Protein AF-A0A0F8YA46-F1 (afdb_monomer_lite)

Structure (mmCIF, N/CA/C/O backbone):
data_AF-A0A0F8YA46-F1
#
_entry.id   AF-A0A0F8YA46-F1
#
loop_
_atom_site.group_PDB
_atom_site.id
_atom_site.type_symbol
_atom_site.label_atom_id
_atom_site.label_alt_id
_atom_site.label_comp_id
_atom_site.label_asym_id
_atom_site.label_entity_id
_atom_site.label_seq_id
_atom_site.pdbx_PDB_ins_code
_atom_site.Cartn_x
_atom_site.Cartn_y
_atom_site.Cartn_z
_atom_site.occupancy
_atom_site.B_iso_or_equiv
_atom_site.auth_seq_id
_atom_site.auth_comp_id
_atom_site.auth_asym_id
_atom_site.auth_atom_i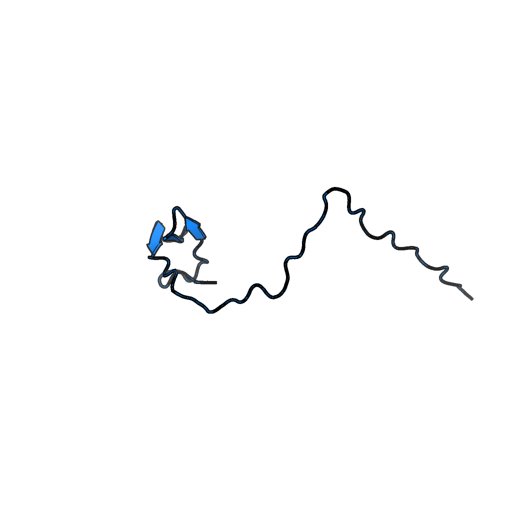d
_atom_site.pdbx_PDB_model_num
ATOM 1 N N . MET A 1 1 ? -1.177 -1.014 -3.480 1.00 67.62 1 MET A N 1
ATOM 2 C CA . MET A 1 1 ? -1.869 0.204 -2.986 1.00 67.62 1 MET A CA 1
ATOM 3 C C . MET A 1 1 ? -3.005 -0.257 -2.078 1.00 67.62 1 MET A C 1
ATOM 5 O O . MET A 1 1 ? -3.711 -1.167 -2.489 1.00 67.62 1 MET A O 1
ATOM 9 N N . LYS A 1 2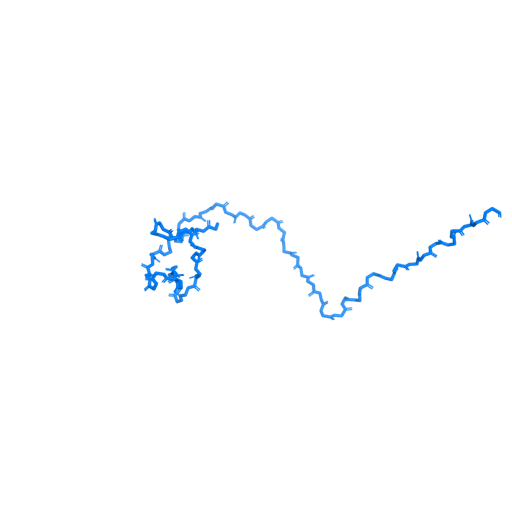 ? -3.126 0.262 -0.845 1.00 79.38 2 LYS A N 1
ATOM 10 C CA . LYS A 1 2 ? -4.158 -0.160 0.129 1.00 79.38 2 LYS A CA 1
ATOM 11 C C . LYS A 1 2 ? -5.261 0.903 0.242 1.00 79.38 2 LYS A C 1
ATOM 13 O O . LYS A 1 2 ? -4.971 2.099 0.175 1.00 79.38 2 LYS A O 1
ATOM 18 N N . PHE A 1 3 ? -6.499 0.458 0.430 1.00 87.44 3 PHE A N 1
ATOM 19 C CA . PHE A 1 3 ? -7.682 1.306 0.595 1.00 87.44 3 PHE A CA 1
ATOM 20 C C . PHE A 1 3 ? -8.212 1.216 2.027 1.00 87.44 3 PHE A C 1
ATOM 22 O O . PHE A 1 3 ? -7.959 0.240 2.733 1.00 87.44 3 PHE A O 1
ATOM 29 N N . CYS A 1 4 ? -8.901 2.262 2.472 1.00 89.19 4 CYS A N 1
ATOM 30 C CA . CYS A 1 4 ? -9.497 2.322 3.796 1.00 89.19 4 CYS A CA 1
ATOM 31 C C . CYS A 1 4 ? -10.732 1.408 3.852 1.00 89.19 4 CYS A C 1
ATOM 33 O O . CYS A 1 4 ? -11.642 1.629 3.062 1.00 89.19 4 CYS A O 1
ATOM 3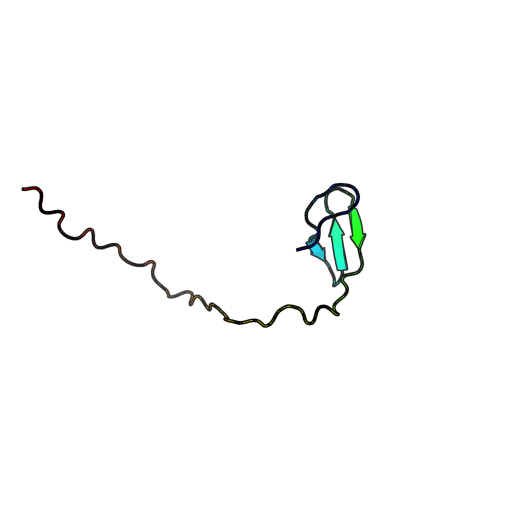5 N N . PRO A 1 5 ? -10.820 0.459 4.799 1.00 89.75 5 PRO A N 1
ATOM 36 C CA . PRO A 1 5 ? -11.932 -0.495 4.868 1.00 89.75 5 PRO A CA 1
ATOM 37 C C . PRO A 1 5 ? -13.283 0.143 5.226 1.00 89.75 5 PRO A C 1
ATOM 39 O O . PRO A 1 5 ? -14.319 -0.482 5.045 1.00 89.75 5 PRO A O 1
ATOM 42 N N . ASP A 1 6 ? -13.283 1.368 5.759 1.00 90.38 6 ASP A N 1
ATOM 43 C CA . ASP A 1 6 ? -14.508 2.062 6.165 1.00 90.38 6 ASP A CA 1
ATOM 44 C C . ASP A 1 6 ? -15.092 2.968 5.073 1.00 90.38 6 ASP A C 1
ATOM 46 O O . ASP A 1 6 ? -16.279 3.278 5.094 1.00 90.38 6 ASP A O 1
ATOM 50 N N . CYS A 1 7 ? -14.249 3.490 4.178 1.00 91.62 7 CYS A N 1
ATOM 51 C CA . CYS A 1 7 ? -14.642 4.562 3.259 1.00 91.62 7 CYS A CA 1
ATOM 52 C C . CYS A 1 7 ? -14.017 4.459 1.866 1.00 91.62 7 CYS A C 1
ATOM 54 O O . CYS A 1 7 ? -14.040 5.453 1.137 1.00 91.62 7 CYS A O 1
ATOM 56 N N . ASP A 1 8 ? -13.404 3.316 1.541 1.00 90.44 8 ASP A N 1
ATOM 57 C CA . ASP A 1 8 ? -12.807 2.941 0.248 1.00 90.44 8 ASP A CA 1
ATOM 58 C C . ASP A 1 8 ? -11.866 3.982 -0.384 1.00 90.44 8 ASP A C 1
ATOM 60 O O . ASP A 1 8 ? -11.506 3.917 -1.557 1.00 90.44 8 ASP A O 1
ATOM 64 N N . ASN A 1 9 ? -11.402 4.947 0.408 1.00 88.75 9 ASN A N 1
ATOM 65 C CA . ASN A 1 9 ? -10.447 5.955 -0.019 1.00 88.75 9 ASN A CA 1
ATOM 66 C C . ASN A 1 9 ? -9.021 5.420 0.083 1.00 88.75 9 ASN A C 1
ATOM 68 O O . ASN A 1 9 ? -8.700 4.610 0.954 1.00 88.75 9 ASN A O 1
ATOM 72 N N . ILE A 1 10 ? -8.144 5.919 -0.787 1.00 89.69 10 ILE A N 1
ATOM 73 C CA . ILE A 1 10 ? -6.725 5.555 -0.786 1.00 89.69 10 ILE A CA 1
ATOM 74 C C . ILE A 1 10 ? -6.098 5.921 0.565 1.00 89.69 10 ILE A C 1
ATOM 76 O O . ILE A 1 10 ? -6.219 7.055 1.040 1.00 89.69 10 ILE A O 1
ATOM 80 N N . LEU A 1 11 ? -5.399 4.958 1.168 1.00 90.00 11 LEU A N 1
ATOM 81 C CA . LEU A 1 11 ? -4.588 5.199 2.354 1.00 90.00 11 LEU A CA 1
ATOM 82 C C . LEU A 1 11 ? -3.250 5.819 1.956 1.00 90.00 11 LEU A C 1
ATOM 84 O O . LEU A 1 11 ? -2.569 5.336 1.051 1.00 90.00 11 LEU A O 1
ATOM 88 N N . ILE A 1 12 ? -2.862 6.879 2.657 1.00 88.00 12 ILE A N 1
ATOM 89 C CA . ILE A 1 12 ? -1.644 7.639 2.380 1.00 88.00 12 ILE A CA 1
ATOM 90 C C . ILE A 1 12 ? -0.600 7.296 3.447 1.00 88.00 12 ILE A C 1
ATOM 92 O O . ILE A 1 12 ? -0.926 7.367 4.632 1.00 88.00 12 ILE A O 1
ATOM 96 N N . PRO A 1 13 ? 0.646 6.961 3.080 1.00 87.31 13 PRO A N 1
ATOM 97 C CA . PRO A 1 13 ? 1.702 6.753 4.060 1.00 87.31 13 PRO A CA 1
ATOM 98 C C . PRO A 1 13 ? 1.992 8.047 4.839 1.00 87.31 13 PRO A C 1
ATOM 100 O O . PRO A 1 13 ? 2.179 9.116 4.255 1.00 87.31 13 PRO A O 1
ATOM 103 N N . LYS A 1 14 ? 2.021 7.951 6.168 1.00 85.06 14 LYS A N 1
ATOM 104 C CA . LYS A 1 14 ? 2.271 9.036 7.119 1.00 85.06 14 LYS A CA 1
ATOM 105 C C . LYS A 1 14 ? 3.031 8.474 8.323 1.00 85.06 14 LYS A C 1
ATOM 107 O O . LYS A 1 14 ? 2.525 7.600 9.015 1.00 85.06 14 LYS A O 1
ATOM 112 N N . ASN A 1 15 ? 4.237 8.983 8.575 1.00 81.44 15 ASN A N 1
ATOM 113 C CA . ASN A 1 15 ? 5.090 8.596 9.712 1.00 81.44 15 ASN A CA 1
ATOM 114 C C . ASN A 1 15 ? 5.333 7.077 9.847 1.00 81.44 15 ASN A C 1
ATOM 116 O O . ASN A 1 15 ? 5.401 6.561 10.954 1.00 81.44 15 ASN A O 1
ATOM 120 N N . GLY A 1 16 ? 5.438 6.359 8.725 1.00 81.56 16 GLY A N 1
ATOM 121 C CA . GLY A 1 16 ? 5.628 4.903 8.726 1.00 81.56 16 GLY A CA 1
ATOM 122 C C . GLY A 1 16 ? 4.339 4.087 8.844 1.00 81.56 16 GLY A C 1
ATOM 123 O O . GLY A 1 16 ? 4.405 2.883 8.686 1.00 81.56 16 GLY A O 1
ATOM 124 N N . ASN A 1 17 ? 3.176 4.721 9.025 1.00 87.06 17 ASN A N 1
ATOM 125 C CA . ASN A 1 17 ? 1.859 4.079 9.020 1.00 87.06 17 ASN A CA 1
ATOM 126 C C . ASN A 1 17 ? 1.020 4.529 7.818 1.00 87.06 17 ASN A C 1
ATOM 128 O O . ASN A 1 17 ? 1.396 5.431 7.072 1.00 87.06 17 ASN A O 1
ATOM 132 N N . LEU A 1 18 ? -0.136 3.910 7.612 1.00 89.12 18 LEU A N 1
ATOM 133 C CA . LEU A 1 18 ? -1.115 4.292 6.599 1.00 89.12 18 LEU A CA 1
ATOM 134 C C . LEU A 1 18 ? -2.226 5.139 7.215 1.00 89.12 18 LEU A C 1
ATOM 136 O O . LEU A 1 18 ? -2.842 4.752 8.196 1.00 89.12 18 LEU A O 1
ATOM 140 N N . PHE A 1 19 ? -2.533 6.281 6.615 1.00 91.88 19 PHE A N 1
ATOM 141 C CA . PHE A 1 19 ? -3.535 7.217 7.111 1.00 91.88 19 PHE A CA 1
ATOM 142 C C . PHE A 1 19 ? -4.644 7.442 6.086 1.00 91.88 19 PHE A C 1
ATOM 144 O O . PHE A 1 19 ? -4.385 7.772 4.925 1.00 91.88 19 PHE A O 1
ATOM 151 N N . CYS A 1 20 ? -5.896 7.332 6.528 1.00 92.81 20 CYS A N 1
ATOM 152 C CA . CYS A 1 20 ? -7.050 7.738 5.735 1.00 92.81 20 CYS A CA 1
ATOM 153 C C . CYS A 1 20 ? -7.406 9.200 6.021 1.00 92.81 20 CYS A C 1
ATOM 155 O O . CYS A 1 20 ? -7.785 9.530 7.142 1.00 92.81 20 CYS A O 1
ATOM 157 N N . ARG A 1 21 ? -7.375 10.078 5.010 1.00 90.88 21 ARG A N 1
ATOM 158 C CA . ARG A 1 21 ? -7.784 11.489 5.179 1.00 90.88 21 ARG A CA 1
ATOM 159 C C . ARG A 1 21 ? -9.281 11.665 5.427 1.00 90.88 21 ARG A C 1
ATOM 161 O O . ARG A 1 21 ? -9.655 12.544 6.195 1.00 90.88 21 ARG A O 1
ATOM 168 N N . THR A 1 22 ? -10.110 10.833 4.803 1.00 92.00 22 THR A N 1
ATOM 169 C CA . THR A 1 22 ? -11.573 10.907 4.913 1.00 92.00 22 THR A CA 1
ATOM 170 C C . THR A 1 22 ? -12.036 10.479 6.300 1.00 92.00 22 THR A C 1
ATOM 172 O O . THR A 1 22 ? -12.763 11.200 6.973 1.00 92.00 22 THR A O 1
ATOM 175 N N . CYS A 1 23 ? -11.551 9.322 6.747 1.00 92.00 23 CYS A N 1
ATOM 176 C CA . CYS A 1 23 ? -11.954 8.711 8.006 1.00 92.00 23 CYS A CA 1
ATOM 177 C C . CYS A 1 23 ? -11.073 9.143 9.202 1.00 92.00 23 CYS A C 1
ATOM 179 O O . CYS A 1 23 ? -11.406 8.842 10.343 1.00 92.00 23 CYS A O 1
ATOM 181 N N . LYS A 1 24 ? -9.954 9.845 8.956 1.00 91.69 24 LYS A N 1
ATOM 182 C CA . LYS A 1 24 ? -8.934 10.261 9.946 1.00 91.69 24 LYS A CA 1
ATOM 183 C C . LYS A 1 24 ? -8.378 9.115 10.807 1.00 91.69 24 LYS A C 1
ATOM 185 O O . LYS A 1 24 ? -7.911 9.349 11.917 1.00 91.69 24 LYS A O 1
ATOM 190 N N . LYS A 1 25 ? -8.414 7.887 10.285 1.00 89.62 25 LYS A N 1
ATOM 191 C CA . LYS A 1 25 ? -7.912 6.677 10.948 1.00 89.62 25 LYS A CA 1
ATOM 192 C C . LYS A 1 25 ? -6.490 6.356 10.499 1.00 89.62 25 LYS A C 1
ATOM 194 O O . LYS A 1 25 ? -6.146 6.565 9.331 1.00 89.62 25 LYS A O 1
ATOM 199 N N . GLU A 1 26 ? -5.700 5.830 11.427 1.00 90.19 26 GLU A N 1
ATOM 200 C CA . GLU A 1 26 ? -4.362 5.295 11.182 1.00 90.19 26 GLU A CA 1
ATOM 201 C C . GLU A 1 26 ? -4.411 3.765 11.175 1.00 90.19 26 GLU A C 1
ATOM 203 O O . GLU A 1 26 ? -5.136 3.144 11.949 1.00 90.19 26 GLU A O 1
ATOM 208 N N . PHE A 1 27 ? -3.658 3.175 10.259 1.00 87.38 27 PHE A N 1
ATOM 209 C CA . PHE A 1 27 ? -3.552 1.749 10.015 1.00 87.38 27 PHE A CA 1
ATOM 210 C C . PHE A 1 27 ? -2.072 1.392 9.997 1.00 87.38 27 PHE A C 1
ATOM 212 O O . PHE A 1 27 ? -1.253 2.132 9.451 1.00 87.38 27 PHE A O 1
ATOM 219 N N . GLU A 1 28 ? -1.726 0.252 10.573 1.00 85.62 28 GLU A N 1
ATOM 220 C CA . GLU A 1 28 ? -0.345 -0.207 10.606 1.00 85.62 28 GLU A CA 1
ATOM 221 C C . GLU A 1 28 ? 0.130 -0.549 9.187 1.00 85.62 28 GLU A C 1
ATOM 223 O O . GLU A 1 28 ? -0.548 -1.253 8.421 1.00 85.62 28 GLU A O 1
ATOM 228 N N . PHE A 1 29 ? 1.280 0.001 8.797 1.00 78.56 29 PHE A N 1
ATOM 229 C CA . PHE A 1 29 ? 1.908 -0.367 7.536 1.00 78.56 29 PHE A CA 1
ATOM 230 C C . PHE A 1 29 ? 2.798 -1.577 7.783 1.00 78.56 29 PHE A C 1
ATOM 232 O O . PHE A 1 29 ? 3.935 -1.458 8.227 1.00 78.56 29 PHE A O 1
ATOM 239 N N . ASP A 1 30 ? 2.263 -2.760 7.496 1.00 70.75 30 ASP A N 1
ATOM 240 C CA . ASP A 1 30 ? 3.081 -3.962 7.523 1.00 70.75 30 ASP A CA 1
ATOM 241 C C . ASP A 1 30 ? 4.156 -3.895 6.421 1.00 70.75 30 ASP A C 1
ATOM 243 O O . ASP A 1 30 ? 3.859 -3.961 5.222 1.00 70.75 30 ASP A O 1
ATOM 247 N N . HIS A 1 31 ? 5.408 -3.725 6.849 1.00 62.38 31 HIS A N 1
ATOM 248 C CA . HIS A 1 31 ? 6.591 -3.681 5.994 1.00 62.38 31 HIS A CA 1
ATOM 249 C C . HIS A 1 31 ? 6.981 -5.065 5.447 1.00 62.38 31 HIS A C 1
ATOM 251 O O . HIS A 1 31 ? 7.848 -5.137 4.576 1.00 62.38 31 HIS A O 1
ATOM 257 N N . ASN A 1 32 ? 6.346 -6.158 5.894 1.00 54.78 32 ASN A N 1
ATOM 258 C CA . ASN A 1 32 ? 6.697 -7.533 5.509 1.00 54.78 32 ASN A CA 1
ATOM 259 C C . ASN A 1 32 ? 6.229 -7.968 4.109 1.00 54.78 32 ASN A C 1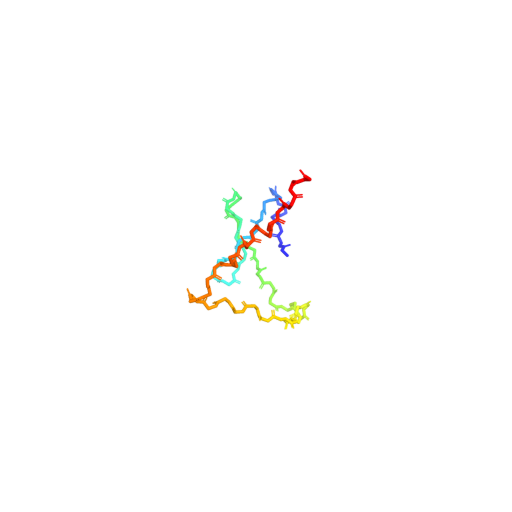
ATO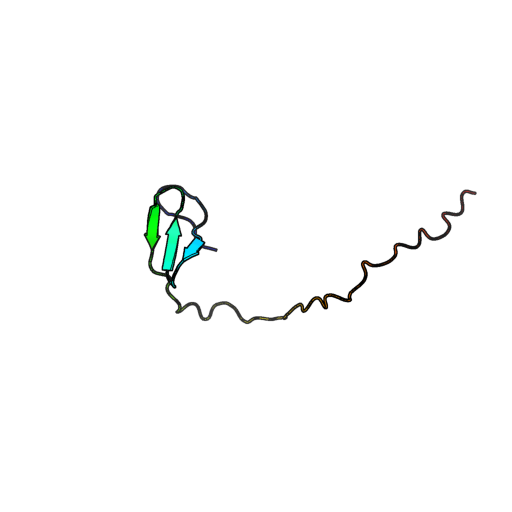M 261 O O . ASN A 1 32 ? 6.128 -9.158 3.815 1.00 54.78 32 ASN A O 1
ATOM 265 N N . THR A 1 33 ? 5.983 -7.024 3.204 1.00 55.75 33 THR A N 1
ATOM 266 C CA . THR A 1 33 ? 5.712 -7.354 1.802 1.00 55.75 33 THR A CA 1
ATOM 267 C C . THR A 1 33 ? 7.023 -7.353 1.021 1.00 55.75 33 THR A C 1
ATOM 269 O O . THR A 1 33 ? 7.389 -6.380 0.366 1.00 55.75 33 THR A O 1
ATOM 272 N N . ASN A 1 34 ? 7.711 -8.499 1.041 1.00 52.44 34 ASN A N 1
ATOM 273 C CA . ASN A 1 34 ? 8.747 -8.898 0.070 1.00 52.44 34 ASN A CA 1
ATOM 274 C C . ASN A 1 34 ? 8.206 -8.986 -1.387 1.00 52.44 34 ASN A C 1
ATOM 276 O O . ASN A 1 34 ? 8.759 -9.700 -2.219 1.00 52.44 34 ASN A O 1
ATOM 280 N N . ASP A 1 35 ? 7.125 -8.276 -1.720 1.00 52.22 35 ASP A N 1
ATOM 281 C CA . ASP A 1 35 ? 6.303 -8.505 -2.914 1.00 52.22 35 ASP A CA 1
ATOM 282 C C . ASP A 1 35 ? 6.717 -7.662 -4.126 1.00 52.22 35 ASP A C 1
ATOM 284 O O . ASP A 1 35 ? 6.157 -7.823 -5.210 1.00 52.22 35 ASP A O 1
ATOM 288 N N . TYR A 1 36 ? 7.691 -6.759 -3.985 1.00 55.97 36 TYR A N 1
ATOM 289 C CA . TYR A 1 36 ? 8.062 -5.857 -5.074 1.00 55.97 36 TYR A CA 1
ATOM 290 C C . TYR A 1 36 ? 9.572 -5.831 -5.288 1.00 55.97 36 TYR A C 1
ATOM 292 O O . TYR A 1 36 ? 10.320 -5.120 -4.619 1.00 55.97 36 TYR A O 1
ATOM 300 N N . ILE A 1 37 ? 10.018 -6.582 -6.294 1.00 57.88 37 ILE A N 1
ATOM 301 C CA . ILE A 1 37 ? 11.341 -6.403 -6.887 1.00 57.88 37 ILE A CA 1
ATOM 302 C C . ILE A 1 37 ? 11.271 -5.110 -7.701 1.00 57.88 37 ILE A C 1
ATOM 304 O O . ILE A 1 37 ? 10.494 -5.014 -8.650 1.00 57.88 37 ILE A O 1
ATOM 308 N N . ILE A 1 38 ? 12.058 -4.094 -7.345 1.00 59.06 38 ILE A N 1
ATOM 309 C CA . ILE A 1 38 ? 12.208 -2.899 -8.185 1.00 59.06 38 ILE A CA 1
ATOM 310 C C . ILE A 1 38 ? 12.912 -3.343 -9.473 1.00 59.06 38 ILE A C 1
ATOM 312 O O . ILE A 1 38 ? 14.135 -3.431 -9.521 1.00 59.06 38 ILE A O 1
ATOM 316 N N . VAL A 1 39 ?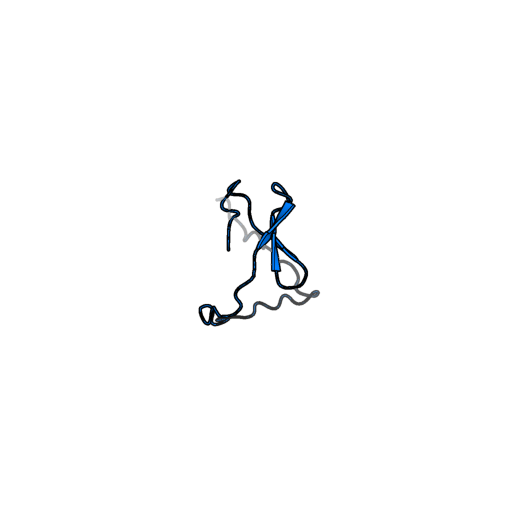 12.133 -3.660 -10.511 1.00 62.25 39 VAL A N 1
ATOM 317 C CA . VAL A 1 39 ? 12.661 -4.221 -11.767 1.00 62.25 39 VAL A CA 1
ATOM 318 C C . VAL A 1 39 ? 13.420 -3.164 -12.577 1.00 62.25 39 VAL A C 1
ATOM 320 O O . VAL A 1 39 ? 14.342 -3.493 -13.319 1.00 62.25 39 VAL A O 1
ATOM 323 N N . LYS A 1 40 ? 13.070 -1.877 -12.439 1.00 56.47 40 LYS A N 1
ATOM 324 C CA . LYS A 1 40 ? 13.741 -0.794 -13.166 1.00 56.47 40 LYS A CA 1
ATOM 325 C C . LYS A 1 40 ? 13.567 0.548 -12.460 1.00 56.47 40 LYS A C 1
ATOM 327 O O . LYS A 1 40 ? 12.445 0.976 -12.208 1.00 56.47 40 LYS A O 1
ATOM 332 N N . LYS A 1 41 ? 14.677 1.231 -12.171 1.00 59.59 41 LYS A N 1
ATOM 333 C CA . LYS A 1 41 ? 14.665 2.648 -11.782 1.00 59.59 41 LYS A CA 1
ATOM 334 C C . LYS A 1 41 ? 14.635 3.485 -13.057 1.00 59.59 41 LYS A C 1
ATOM 336 O O . LYS A 1 41 ? 15.532 3.354 -13.884 1.00 59.59 41 LYS A O 1
ATOM 341 N N . ILE A 1 42 ? 13.606 4.311 -13.226 1.00 70.62 42 ILE A N 1
ATOM 342 C CA . ILE A 1 42 ? 13.562 5.317 -14.291 1.00 70.62 42 ILE A CA 1
ATOM 343 C C . ILE A 1 42 ? 14.063 6.621 -13.672 1.00 70.62 42 ILE A C 1
ATOM 345 O O . ILE A 1 42 ? 13.351 7.263 -12.904 1.00 70.62 42 ILE A O 1
ATOM 349 N N . THR A 1 43 ? 15.317 6.964 -13.942 1.00 69.69 43 THR A N 1
ATOM 350 C CA . THR A 1 43 ? 15.895 8.271 -13.616 1.00 69.69 43 THR A CA 1
ATOM 351 C C . THR A 1 43 ? 15.602 9.217 -14.767 1.00 69.69 43 THR A C 1
ATOM 353 O O . THR A 1 43 ? 16.107 8.981 -15.857 1.00 69.69 43 THR A O 1
ATOM 356 N N . HIS A 1 44 ? 14.806 10.254 -14.519 1.00 64.75 44 HIS A N 1
ATOM 357 C CA . HIS A 1 44 ? 14.729 11.406 -15.414 1.00 64.75 44 HIS A CA 1
ATOM 358 C C . HIS A 1 44 ? 15.811 12.389 -14.972 1.00 64.75 44 HIS A C 1
ATOM 360 O O . HIS A 1 44 ? 15.836 12.788 -13.804 1.00 64.75 44 HIS A O 1
ATOM 366 N N . LEU A 1 45 ? 16.738 12.731 -15.860 1.00 77.06 45 LEU A N 1
ATOM 367 C CA . LEU A 1 45 ? 17.677 13.824 -15.615 1.00 77.06 45 LEU A CA 1
ATOM 368 C C . LEU A 1 45 ? 16.943 15.154 -15.833 1.00 77.06 45 LEU A C 1
ATOM 370 O O . LEU A 1 45 ? 16.229 15.302 -16.815 1.00 77.06 45 LEU A O 1
ATOM 374 N N . GLU A 1 46 ? 17.142 16.151 -14.965 1.00 68.62 46 GLU A N 1
ATOM 375 C CA . GLU A 1 46 ? 16.512 17.483 -15.113 1.00 68.62 46 GLU A CA 1
ATOM 376 C C . GLU A 1 46 ? 16.868 18.179 -16.444 1.00 68.62 46 GLU A C 1
ATOM 378 O O . GLU A 1 46 ? 16.162 19.076 -16.891 1.00 68.62 46 GLU A O 1
ATOM 383 N N . ASN A 1 47 ? 17.940 17.723 -17.101 1.00 70.06 47 ASN A N 1
ATOM 384 C CA . ASN A 1 47 ? 18.403 18.197 -18.405 1.00 70.06 47 ASN A CA 1
ATOM 385 C C . ASN A 1 47 ? 17.880 17.358 -19.590 1.00 70.06 47 ASN A C 1
ATOM 387 O O . ASN A 1 47 ? 18.356 17.530 -20.715 1.00 70.06 47 ASN A O 1
ATOM 391 N N . GLU A 1 48 ? 16.961 16.415 -19.367 1.00 70.06 48 GLU A N 1
ATOM 392 C CA . GLU A 1 48 ? 16.290 15.700 -20.452 1.00 70.06 48 GLU A CA 1
ATOM 393 C C . GLU A 1 48 ? 15.283 16.632 -21.126 1.00 70.06 48 GLU A C 1
ATOM 395 O O . GLU A 1 48 ? 14.230 16.958 -20.585 1.00 70.06 48 GLU A O 1
ATOM 400 N N . PHE A 1 49 ? 15.626 17.080 -22.332 1.00 68.44 49 PHE A N 1
ATOM 401 C CA . PHE A 1 49 ? 14.696 17.806 -23.183 1.00 68.44 49 PHE A CA 1
ATOM 402 C C . PHE A 1 49 ? 13.582 16.871 -23.651 1.00 68.44 49 PHE A C 1
ATOM 404 O O . PHE A 1 49 ? 13.834 15.718 -24.013 1.00 68.44 49 PHE A O 1
ATOM 411 N N . GLU A 1 50 ? 12.355 17.388 -23.696 1.00 75.50 50 GLU A N 1
ATOM 412 C CA . GLU A 1 50 ? 11.249 16.693 -24.347 1.00 75.50 50 GLU A CA 1
ATOM 413 C C . GLU A 1 50 ? 11.641 16.322 -25.789 1.00 75.50 50 GLU A C 1
ATOM 415 O O . GLU A 1 50 ? 12.305 17.109 -26.479 1.00 75.50 50 GLU A O 1
ATOM 420 N N . PRO A 1 51 ? 11.256 15.130 -26.275 1.00 72.38 51 PRO A N 1
ATOM 421 C CA . PRO A 1 51 ? 11.587 14.717 -27.627 1.00 72.38 51 PRO A CA 1
ATOM 422 C C . PRO A 1 51 ? 10.986 15.701 -28.636 1.00 72.38 51 PRO A C 1
ATOM 424 O O . PRO A 1 51 ? 9.773 15.901 -28.697 1.00 72.38 51 PRO A O 1
ATOM 427 N N . ILE A 1 52 ? 11.843 16.297 -29.467 1.00 75.44 52 ILE A N 1
ATOM 428 C CA . ILE A 1 52 ? 11.409 17.169 -30.558 1.00 75.44 52 ILE A CA 1
ATOM 429 C C . ILE A 1 52 ? 10.696 16.298 -31.593 1.00 75.44 52 ILE A C 1
ATOM 431 O O . ILE A 1 52 ? 11.324 15.538 -32.333 1.00 75.44 52 ILE A O 1
ATOM 435 N N . ILE A 1 53 ? 9.370 16.418 -31.666 1.00 71.31 53 ILE A N 1
ATOM 436 C CA . ILE A 1 53 ? 8.582 15.795 -32.728 1.00 71.31 53 ILE A CA 1
ATOM 437 C C . ILE A 1 53 ? 8.857 16.568 -34.018 1.00 71.31 53 ILE A C 1
ATOM 439 O O . ILE A 1 53 ? 8.210 17.573 -34.320 1.00 71.31 53 ILE A O 1
ATOM 443 N N . LEU A 1 54 ? 9.816 16.087 -34.809 1.00 69.38 54 LEU A N 1
ATOM 444 C CA . LEU A 1 54 ? 9.907 16.480 -36.206 1.00 69.38 54 LEU A CA 1
ATOM 445 C C . LEU A 1 54 ? 8.641 15.950 -36.878 1.00 69.38 54 LEU A C 1
ATOM 447 O O . LEU A 1 54 ? 8.513 14.746 -37.108 1.00 69.38 54 LEU A O 1
ATOM 451 N N . LYS A 1 55 ? 7.684 16.841 -37.170 1.00 63.94 55 LYS A N 1
ATOM 452 C CA . LYS A 1 55 ? 6.627 16.558 -38.143 1.00 63.94 55 LYS A CA 1
ATOM 453 C C . LYS A 1 55 ? 7.342 16.301 -39.460 1.00 63.94 55 LYS A C 1
ATOM 455 O O . LYS A 1 55 ? 7.621 17.233 -40.212 1.00 63.94 55 LYS A O 1
ATOM 460 N N . GLY A 1 56 ? 7.719 15.042 -39.678 1.00 54.16 56 GLY A N 1
ATOM 461 C CA . GLY A 1 56 ? 8.230 14.569 -40.945 1.00 54.16 56 GLY A CA 1
ATOM 462 C C . GLY A 1 56 ? 7.293 15.107 -42.001 1.00 54.16 56 GLY A C 1
ATOM 463 O O . GLY A 1 56 ? 6.080 14.992 -41.841 1.00 54.16 56 GLY A O 1
ATOM 464 N N . VAL A 1 57 ? 7.885 15.787 -42.980 1.00 58.94 57 VAL A N 1
ATOM 465 C CA . VAL A 1 57 ? 7.288 16.242 -44.228 1.00 58.94 57 VAL A CA 1
ATOM 466 C C . VAL A 1 57 ? 6.152 15.291 -44.600 1.00 58.94 57 VAL A C 1
ATOM 468 O O . VAL A 1 57 ? 6.373 14.249 -45.217 1.00 58.94 57 VAL A O 1
ATOM 471 N N . LEU A 1 58 ? 4.934 15.627 -44.169 1.00 58.81 58 LEU A N 1
ATOM 472 C CA . LEU A 1 58 ? 3.724 15.023 -44.681 1.00 58.81 58 LEU A CA 1
ATOM 473 C C . LEU A 1 58 ? 3.685 15.562 -46.101 1.00 58.81 58 LEU A C 1
ATOM 475 O O . LEU A 1 58 ? 3.241 16.687 -46.326 1.00 58.81 58 LEU A O 1
ATOM 479 N N . LYS A 1 59 ? 4.291 14.817 -47.031 1.00 56.56 59 LYS A N 1
ATOM 480 C CA . LYS A 1 59 ? 4.119 15.033 -48.462 1.00 56.56 59 LYS A CA 1
ATOM 481 C C . LYS A 1 59 ? 2.617 14.958 -48.708 1.00 56.56 59 LYS A C 1
ATOM 483 O O . LYS A 1 59 ? 2.055 13.871 -48.786 1.00 56.56 59 LYS A O 1
ATOM 488 N N . SER A 1 60 ? 1.972 16.117 -48.746 1.00 54.12 60 SER A N 1
ATOM 489 C CA . SER A 1 60 ? 0.713 16.257 -49.450 1.00 54.12 60 SER A CA 1
ATOM 490 C C . SER A 1 60 ? 1.052 16.114 -50.931 1.00 54.12 60 SER A C 1
ATOM 492 O O . SER A 1 60 ? 2.024 16.719 -51.384 1.00 54.12 60 SER A O 1
ATOM 494 N N . ASN A 1 61 ? 0.313 15.229 -51.597 1.00 48.38 61 ASN A N 1
ATOM 495 C CA . ASN A 1 61 ? 0.458 14.847 -53.003 1.00 48.38 61 ASN A CA 1
ATOM 496 C C . ASN A 1 61 ? 0.654 16.028 -53.954 1.00 48.38 61 ASN A C 1
ATOM 498 O O . ASN A 1 61 ? -0.039 17.052 -53.754 1.00 48.38 61 ASN A O 1
#

Radius of gyration: 21.7 Å; chains: 1; bounding box: 33×27×64 Å

Foldseek 3Di:
DDADPPPRHDFDDDPQWTADPVVRDTHHDDPPCPPDDCPDDDDDDPPDDDDPPPPPPPPPD

Secondary structure (DSSP, 8-state):
--B-TTT-PBPEEETTEEE-TTT--EE------TT----------TT-PPP----------

pLDDT: mean 74.66, std 13.94, range [48.38, 92.81]

Sequence (61 aa):
MKFCPDCDNILIPKNGNLFCRTCKKEFEFDHNTNDYIIVKKITHLENEFEPIILKGVLKSN